Protein AF-A0A818KJE1-F1 (afdb_monomer)

Secondary structure (DSSP, 8-state):
--------HHHHHHHHS-S----GGG------TT-----SS-THHHHT--TT------SS--S-TTTBSSSEETTEE-TTHHHHHHHHHHHHHTSPPPGGGTT---TT--HHHHHHHHHHTPPPHHHHHHH--SS-HHHHHH-STT-GGG-

Structure (mmCIF, N/CA/C/O backbone):
data_AF-A0A818KJE1-F1
#
_entry.id   AF-A0A818KJE1-F1
#
loop_
_atom_site.group_PDB
_atom_site.id
_atom_site.type_symbol
_atom_site.label_atom_id
_atom_site.label_alt_id
_atom_site.label_comp_id
_atom_site.label_asym_id
_atom_site.label_entity_id
_atom_site.label_seq_id
_atom_site.pdbx_PDB_ins_code
_atom_site.Cartn_x
_atom_site.Cartn_y
_atom_site.Cartn_z
_atom_site.occupancy
_atom_site.B_iso_or_equiv
_atom_site.auth_seq_id
_atom_site.auth_comp_id
_atom_site.auth_asym_id
_atom_site.auth_atom_id
_atom_site.pdbx_PDB_model_num
ATOM 1 N N . MET A 1 1 ? -9.848 23.516 50.831 1.00 43.22 1 MET A N 1
ATOM 2 C CA . MET A 1 1 ? -10.177 22.101 50.563 1.00 43.22 1 MET A CA 1
ATOM 3 C C . MET A 1 1 ? -10.537 21.963 49.094 1.00 43.22 1 MET A C 1
ATOM 5 O O . MET A 1 1 ? -11.673 22.227 48.747 1.00 43.22 1 MET A O 1
ATOM 9 N N . THR A 1 2 ? -9.581 21.594 48.245 1.00 39.62 2 THR A N 1
ATOM 10 C CA . THR A 1 2 ? -9.836 21.089 46.883 1.00 39.62 2 THR A CA 1
ATOM 11 C C . THR A 1 2 ? -8.665 20.182 46.511 1.00 39.62 2 THR A C 1
ATOM 13 O O . THR A 1 2 ? -7.698 20.620 45.893 1.00 39.62 2 THR A O 1
ATOM 16 N N . SER A 1 3 ? -8.699 18.927 46.966 1.00 42.28 3 SER A N 1
ATOM 17 C CA . SER A 1 3 ? -7.823 17.884 46.430 1.00 42.28 3 SER A CA 1
ATOM 18 C C . SER A 1 3 ? -8.421 17.404 45.107 1.00 42.28 3 SER A C 1
ATOM 20 O O . SER A 1 3 ? -9.284 16.527 45.099 1.00 42.28 3 SER A O 1
ATOM 22 N N . SER A 1 4 ? -8.019 18.004 43.988 1.00 48.62 4 SER A N 1
ATOM 23 C CA . SER A 1 4 ? -8.278 17.404 42.680 1.00 48.62 4 SER A CA 1
ATOM 24 C C . SER A 1 4 ? -7.286 16.263 42.476 1.00 48.62 4 SER A C 1
ATOM 26 O O . SER A 1 4 ? -6.072 16.458 42.499 1.00 48.62 4 SER A O 1
ATOM 28 N N . SER A 1 5 ? -7.849 15.074 42.340 1.00 51.28 5 SER A N 1
ATOM 29 C CA . SER A 1 5 ? -7.226 13.789 42.061 1.00 51.28 5 SER A CA 1
ATOM 30 C C . SER A 1 5 ? -6.117 13.861 41.006 1.00 51.28 5 SER A C 1
ATOM 32 O O . SER A 1 5 ? -6.387 14.035 39.819 1.00 51.28 5 SER A O 1
ATOM 34 N N . ASN A 1 6 ? -4.873 13.626 41.435 1.00 48.19 6 ASN A N 1
ATOM 35 C CA . ASN A 1 6 ? -3.820 13.098 40.569 1.00 48.19 6 ASN A CA 1
ATOM 36 C C . ASN A 1 6 ? -4.195 11.654 40.212 1.00 48.19 6 ASN A C 1
ATOM 38 O O . ASN A 1 6 ? -3.676 10.701 40.795 1.00 48.19 6 ASN A O 1
ATOM 42 N N . GLU A 1 7 ? -5.146 11.478 39.296 1.00 55.53 7 GLU A N 1
ATOM 43 C CA . GLU A 1 7 ? -5.294 10.188 38.638 1.00 55.53 7 GLU A CA 1
ATOM 44 C C . GLU A 1 7 ? -3.981 9.895 37.921 1.00 55.53 7 GLU A C 1
ATOM 46 O O . GLU A 1 7 ? -3.528 10.645 37.055 1.00 55.53 7 GLU A O 1
ATOM 51 N N . ASN A 1 8 ? -3.333 8.814 38.350 1.00 75.19 8 ASN A N 1
ATOM 52 C CA . ASN A 1 8 ? -2.110 8.329 37.748 1.00 75.19 8 ASN A CA 1
ATOM 53 C C . ASN A 1 8 ? -2.381 8.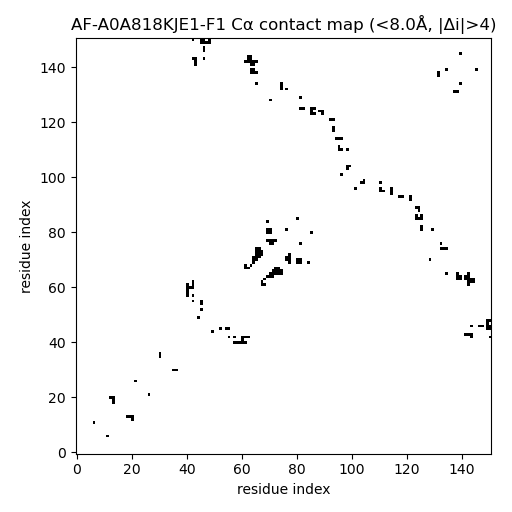112 36.254 1.00 75.19 8 ASN A C 1
ATOM 55 O O . ASN A 1 8 ? -3.209 7.278 35.889 1.00 75.19 8 ASN A O 1
ATOM 59 N N . ILE A 1 9 ? -1.696 8.868 35.397 1.00 67.81 9 ILE A N 1
ATOM 60 C CA . ILE A 1 9 ? -1.878 8.827 33.942 1.00 67.81 9 ILE A CA 1
ATOM 61 C C . ILE A 1 9 ? -1.767 7.402 33.380 1.00 67.81 9 ILE A C 1
ATOM 63 O O . ILE A 1 9 ? -2.457 7.056 32.427 1.00 67.81 9 ILE A O 1
ATOM 67 N N . HIS A 1 10 ? -0.984 6.536 34.031 1.00 56.94 10 HIS A N 1
ATOM 68 C CA . HIS A 1 10 ? -0.885 5.119 33.689 1.00 56.94 10 HIS A CA 1
ATOM 69 C C . HIS A 1 10 ? -2.177 4.341 33.956 1.00 56.94 10 HIS A C 1
ATOM 71 O O . HIS A 1 10 ? -2.530 3.458 33.179 1.00 56.94 10 HIS A O 1
ATOM 77 N N . GLN A 1 11 ? -2.894 4.674 35.029 1.00 66.88 11 GLN A N 1
ATOM 78 C CA . GLN A 1 11 ? -4.191 4.088 35.357 1.00 66.88 11 GLN A CA 1
ATOM 79 C C . GLN A 1 11 ? -5.247 4.517 34.333 1.00 66.88 11 GLN A C 1
ATOM 81 O O . GLN A 1 11 ? -6.014 3.686 33.860 1.00 66.88 11 GLN A O 1
ATOM 86 N N . LYS A 1 12 ? -5.233 5.797 33.937 1.00 71.62 12 LYS A N 1
ATOM 87 C CA . LYS A 1 12 ? -6.132 6.330 32.908 1.00 71.62 12 LYS A CA 1
ATOM 88 C C . LYS A 1 12 ? -5.911 5.643 31.558 1.00 71.62 12 LYS A C 1
ATOM 90 O O . LYS A 1 12 ? -6.864 5.138 30.980 1.00 71.62 12 LYS A O 1
ATOM 95 N N . ILE A 1 13 ? -4.655 5.536 31.118 1.00 59.25 13 ILE A N 1
ATOM 96 C CA . ILE A 1 13 ? -4.291 4.861 29.862 1.00 59.25 13 ILE A CA 1
ATOM 97 C C . ILE A 1 13 ? -4.700 3.382 29.885 1.00 59.25 13 ILE A C 1
ATOM 99 O O . ILE A 1 13 ? -5.241 2.899 28.901 1.00 59.25 13 ILE A O 1
ATOM 103 N N . ARG A 1 14 ? -4.499 2.662 30.999 1.00 57.91 14 ARG A N 1
ATOM 104 C CA . ARG A 1 14 ? -4.929 1.255 31.127 1.00 57.91 14 ARG A CA 1
ATOM 105 C C . ARG A 1 14 ? -6.446 1.074 31.116 1.00 57.91 14 ARG A C 1
ATOM 107 O O . ARG A 1 14 ? -6.930 0.061 30.626 1.00 57.91 14 ARG A O 1
ATOM 114 N N . ASN A 1 15 ? -7.188 2.028 31.671 1.00 70.44 15 ASN A N 1
ATOM 115 C CA . ASN A 1 15 ? -8.649 1.994 31.649 1.00 70.44 15 ASN A CA 1
ATOM 116 C C . ASN A 1 15 ? -9.202 2.316 30.250 1.00 70.44 15 ASN A C 1
ATOM 118 O O . ASN A 1 15 ? -10.238 1.784 29.868 1.00 70.44 15 ASN A O 1
ATOM 122 N N . GLU A 1 16 ? -8.515 3.182 29.501 1.00 68.81 16 GLU A N 1
ATOM 123 C CA . GLU A 1 16 ? -8.889 3.607 28.146 1.00 68.81 16 GLU A CA 1
ATOM 124 C C . GLU A 1 16 ? -8.455 2.593 27.072 1.00 68.81 16 GLU A C 1
ATOM 126 O O . GLU A 1 16 ? -9.159 2.386 26.087 1.00 68.81 16 GLU A O 1
ATOM 131 N N . PHE A 1 17 ? -7.338 1.897 27.301 1.00 55.28 17 PHE A N 1
ATOM 132 C CA . PHE A 1 17 ? -6.787 0.868 26.425 1.00 55.28 17 PHE A CA 1
ATOM 133 C C . PHE A 1 17 ? -6.539 -0.414 27.240 1.00 55.28 17 PHE A C 1
ATOM 135 O O . PHE A 1 17 ? -5.494 -0.533 27.880 1.00 55.28 17 PHE A O 1
ATOM 142 N N . PRO A 1 18 ? -7.460 -1.398 27.215 1.00 51.88 18 PRO A N 1
ATOM 143 C CA . PRO A 1 18 ? -7.420 -2.595 28.071 1.00 51.88 18 PRO A CA 1
ATOM 144 C C . PRO A 1 18 ? -6.305 -3.602 27.720 1.00 51.88 18 PRO A C 1
ATOM 146 O O . PRO A 1 18 ? -6.275 -4.712 28.251 1.00 51.88 18 PRO A O 1
ATOM 149 N N . TYR A 1 19 ? -5.388 -3.230 26.828 1.00 58.66 19 TYR A N 1
ATOM 150 C CA . TYR A 1 19 ? -4.246 -4.032 26.399 1.00 58.66 19 TYR A CA 1
ATOM 151 C C . TYR A 1 19 ? -2.971 -3.596 27.135 1.00 58.66 19 TYR A C 1
ATOM 153 O O . TYR A 1 19 ? -2.902 -2.510 27.709 1.00 58.66 19 TYR A O 1
ATOM 161 N N . ASP A 1 20 ? -1.939 -4.442 27.135 1.00 54.41 20 ASP A N 1
ATOM 162 C CA . ASP A 1 20 ? -0.669 -4.159 27.815 1.00 54.41 20 ASP A CA 1
ATOM 163 C C . ASP A 1 20 ? 0.098 -3.027 27.098 1.00 54.41 20 ASP A C 1
ATOM 165 O O . ASP A 1 20 ? 0.905 -3.258 26.197 1.00 54.41 20 ASP A O 1
ATOM 169 N N . VAL A 1 21 ? -0.195 -1.774 27.462 1.00 49.31 21 VAL A N 1
ATOM 170 C CA . VAL A 1 21 ? 0.470 -0.584 26.915 1.00 49.31 21 VAL A CA 1
ATOM 171 C C . VAL A 1 21 ? 1.889 -0.493 27.480 1.00 49.31 21 VAL A C 1
ATOM 173 O O . VAL A 1 21 ? 2.105 -0.029 28.602 1.00 49.31 21 VAL A O 1
ATOM 176 N N . LYS A 1 22 ? 2.875 -0.918 26.686 1.00 51.34 22 LYS A N 1
ATOM 177 C CA . LYS A 1 22 ? 4.305 -0.729 26.973 1.00 51.34 22 LYS A CA 1
ATOM 178 C C . LYS A 1 22 ? 4.791 0.577 26.358 1.00 51.34 22 LYS A C 1
ATOM 180 O O . LYS A 1 22 ? 4.390 0.928 25.248 1.00 51.34 22 LYS A O 1
ATOM 185 N N . LYS A 1 23 ? 5.673 1.309 27.049 1.00 47.94 23 LYS A N 1
ATOM 186 C CA . LYS A 1 23 ? 6.351 2.448 26.414 1.00 47.94 23 LYS A CA 1
ATOM 187 C C . LYS A 1 23 ? 7.199 1.922 25.263 1.00 47.94 23 LYS A C 1
ATOM 189 O O . LYS A 1 23 ? 7.818 0.871 25.390 1.00 47.94 23 LYS A O 1
ATOM 194 N N . LEU A 1 24 ? 7.285 2.682 24.174 1.00 45.44 24 LEU A N 1
ATOM 195 C CA . LEU A 1 24 ? 8.110 2.313 23.021 1.00 45.44 24 LEU A CA 1
ATOM 196 C C . LEU A 1 24 ? 9.582 2.077 23.408 1.00 45.44 24 LEU A C 1
ATOM 198 O O . LEU A 1 24 ? 10.223 1.192 22.858 1.00 45.44 24 LEU A O 1
ATOM 202 N N . THR A 1 25 ? 10.091 2.813 24.402 1.00 45.78 25 THR A N 1
ATOM 203 C CA . THR A 1 25 ? 11.439 2.626 24.972 1.00 45.78 25 THR A CA 1
ATOM 204 C C . THR A 1 25 ? 11.639 1.276 25.653 1.00 45.78 25 THR A C 1
ATOM 206 O O . THR A 1 25 ? 12.770 0.819 25.774 1.00 45.78 25 THR A O 1
ATOM 209 N N . ASP A 1 26 ? 10.550 0.652 26.095 1.00 39.84 26 ASP A N 1
ATOM 210 C CA . ASP A 1 26 ? 10.545 -0.605 26.842 1.00 39.84 26 ASP A CA 1
ATOM 211 C C . ASP A 1 26 ? 10.243 -1.798 25.912 1.00 39.84 26 ASP A C 1
ATOM 213 O O . ASP A 1 26 ? 10.208 -2.951 26.347 1.00 39.84 26 ASP A O 1
ATOM 217 N N . ILE A 1 27 ? 10.025 -1.530 24.618 1.00 46.25 27 ILE A N 1
ATOM 218 C CA . ILE A 1 27 ? 9.879 -2.538 23.571 1.00 46.25 27 ILE A CA 1
ATOM 219 C C . ILE A 1 27 ? 11.259 -2.771 22.951 1.00 46.25 27 ILE A C 1
ATOM 221 O O . ILE A 1 27 ? 11.662 -2.125 21.986 1.00 46.25 27 ILE A O 1
ATOM 225 N N . SER A 1 28 ? 11.988 -3.740 23.497 1.00 41.00 28 SER A N 1
ATOM 226 C CA . SER A 1 28 ? 13.120 -4.342 22.793 1.00 41.00 28 SER A CA 1
ATOM 227 C C . SER A 1 28 ? 12.564 -5.282 21.731 1.00 41.00 28 SER A C 1
ATOM 229 O O . SER A 1 28 ? 11.998 -6.315 22.076 1.00 41.00 28 SER A O 1
ATOM 231 N N . ILE A 1 29 ? 12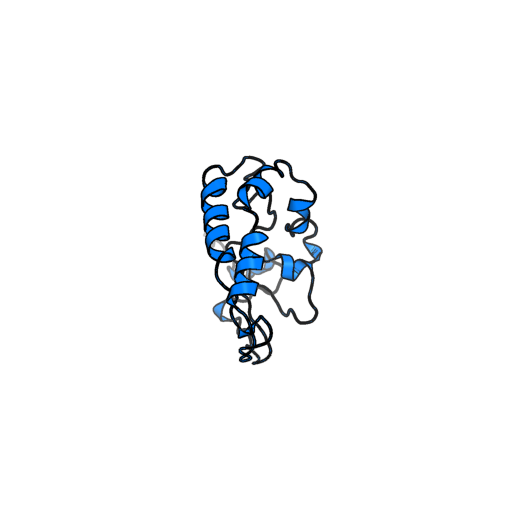.704 -4.939 20.448 1.00 49.56 29 ILE A N 1
ATOM 232 C CA . ILE A 1 29 ? 12.441 -5.881 19.354 1.00 49.56 29 ILE A CA 1
ATOM 233 C C . ILE A 1 29 ? 13.662 -6.808 19.286 1.00 49.56 29 ILE A C 1
ATOM 235 O O . ILE A 1 29 ? 14.734 -6.343 18.889 1.00 49.56 29 ILE A O 1
ATOM 239 N N . PRO A 1 30 ? 13.564 -8.090 19.689 1.00 40.25 30 PRO A N 1
ATOM 240 C CA . PRO A 1 30 ? 14.660 -9.022 19.495 1.00 40.25 30 PRO A CA 1
ATOM 241 C C . PRO A 1 30 ? 14.809 -9.244 17.992 1.00 40.25 30 PRO A C 1
ATOM 243 O O . PRO A 1 30 ? 14.029 -9.958 17.366 1.00 40.25 30 PRO A O 1
ATOM 246 N N . VAL A 1 31 ? 15.800 -8.590 17.395 1.00 42.22 31 VAL A N 1
ATOM 247 C CA . VAL A 1 31 ? 16.177 -8.847 16.008 1.00 42.22 31 VAL A CA 1
ATOM 248 C C . VAL A 1 31 ? 16.995 -10.138 16.019 1.00 42.22 31 VAL A C 1
ATOM 250 O O . VAL A 1 31 ? 18.220 -10.121 16.124 1.00 42.22 31 VAL A O 1
ATOM 253 N N . ASP A 1 32 ? 16.318 -11.288 16.005 1.00 45.53 32 ASP A N 1
ATOM 254 C CA . ASP A 1 32 ? 16.965 -12.533 15.584 1.00 45.53 32 ASP A CA 1
ATOM 255 C C . ASP A 1 32 ? 17.529 -12.294 14.171 1.00 45.53 32 ASP A C 1
ATOM 257 O O . ASP A 1 32 ? 16.901 -11.622 13.352 1.00 45.53 32 ASP A O 1
ATOM 261 N N . LYS A 1 33 ? 18.701 -12.855 13.857 1.00 49.41 33 LYS A N 1
ATOM 262 C CA . LYS A 1 33 ? 19.301 -12.803 12.512 1.00 49.41 33 LYS A CA 1
ATOM 263 C C . LYS A 1 33 ? 18.357 -13.344 11.427 1.00 49.41 33 LYS A C 1
ATOM 265 O O . LYS A 1 33 ? 18.549 -13.042 10.253 1.00 49.41 33 LYS A O 1
ATOM 270 N N . ASN A 1 34 ? 17.344 -14.116 11.821 1.00 44.53 34 ASN A N 1
ATOM 271 C CA . ASN A 1 34 ? 16.310 -14.661 10.944 1.00 44.53 34 ASN A CA 1
ATOM 272 C C . ASN A 1 34 ? 15.021 -13.815 10.874 1.00 44.53 34 ASN A C 1
ATOM 274 O O . ASN A 1 34 ? 14.170 -14.084 10.023 1.00 44.53 34 ASN A O 1
ATOM 278 N N . ILE A 1 35 ? 14.850 -12.803 11.735 1.00 43.84 35 ILE A N 1
ATOM 279 C CA . ILE A 1 35 ? 13.665 -11.934 11.757 1.00 43.84 35 ILE A CA 1
ATOM 280 C C . ILE A 1 35 ? 13.908 -10.723 10.854 1.00 43.84 35 ILE A C 1
ATOM 282 O O . ILE A 1 35 ? 14.753 -9.870 11.114 1.00 43.84 35 ILE A O 1
ATOM 286 N N . LYS A 1 36 ? 13.117 -10.622 9.783 1.00 36.22 36 LYS A N 1
ATOM 287 C CA . LYS A 1 36 ? 13.083 -9.442 8.915 1.00 36.22 36 LYS A CA 1
ATOM 288 C C . LYS A 1 36 ? 12.126 -8.411 9.511 1.00 36.22 36 LYS A C 1
ATOM 290 O O . LYS A 1 36 ? 10.923 -8.482 9.280 1.00 36.22 36 LYS A O 1
ATOM 295 N N . SER A 1 37 ? 12.641 -7.443 10.266 1.00 36.84 37 SER A N 1
ATOM 296 C CA . SER A 1 37 ? 11.857 -6.262 10.642 1.00 36.84 37 SER A CA 1
ATOM 297 C C . SER A 1 37 ? 11.602 -5.411 9.396 1.00 36.84 37 SER A C 1
ATOM 299 O O . SER A 1 37 ? 12.548 -4.922 8.779 1.00 36.84 37 SER A O 1
ATOM 301 N N . THR A 1 38 ? 10.341 -5.233 9.012 1.00 32.03 38 THR A N 1
ATOM 302 C CA . THR A 1 38 ? 9.940 -4.360 7.900 1.00 32.03 38 THR A CA 1
ATOM 303 C C . THR A 1 38 ? 9.084 -3.226 8.451 1.00 32.03 38 THR A C 1
ATOM 305 O O . THR A 1 38 ? 7.968 -3.442 8.907 1.00 32.03 38 THR A O 1
ATOM 308 N N . ALA A 1 39 ? 9.627 -2.008 8.442 1.00 30.44 39 ALA A N 1
ATOM 309 C CA . ALA A 1 39 ? 8.875 -0.787 8.705 1.00 30.44 39 ALA A CA 1
ATOM 310 C C . ALA A 1 39 ? 8.412 -0.235 7.358 1.00 30.44 39 ALA A C 1
ATOM 312 O O . ALA A 1 39 ? 9.150 0.474 6.677 1.00 30.44 39 ALA A O 1
ATOM 313 N N . THR A 1 40 ? 7.229 -0.629 6.904 1.00 41.34 40 THR A N 1
ATOM 314 C CA . THR A 1 40 ? 6.611 -0.029 5.717 1.00 41.34 40 THR A CA 1
ATOM 315 C C . THR A 1 40 ? 5.108 -0.270 5.780 1.00 41.34 40 THR A C 1
ATOM 317 O O . THR A 1 40 ? 4.729 -1.407 6.016 1.00 41.34 40 THR A O 1
ATOM 320 N N . ILE A 1 41 ? 4.311 0.795 5.606 1.00 48.00 41 ILE A N 1
ATOM 321 C CA . ILE A 1 41 ? 2.929 1.004 5.079 1.00 48.00 41 ILE A CA 1
ATOM 322 C C . ILE A 1 41 ? 1.828 -0.083 5.251 1.00 48.00 41 ILE A C 1
ATOM 324 O O . ILE A 1 41 ? 0.658 0.190 5.010 1.00 48.00 41 ILE A O 1
ATOM 328 N N . TRP A 1 42 ? 2.092 -1.295 5.716 1.00 59.78 42 TRP A N 1
ATOM 329 C CA . TRP A 1 42 ? 1.190 -2.419 5.502 1.00 59.78 42 TRP A CA 1
ATOM 330 C C . TRP A 1 42 ? 0.638 -2.950 6.824 1.00 59.78 42 TRP A C 1
ATOM 332 O O . TRP A 1 42 ? 1.020 -4.031 7.266 1.00 59.78 42 TRP A O 1
ATOM 342 N N . MET A 1 43 ? -0.364 -2.260 7.390 1.00 71.56 43 MET A N 1
ATOM 343 C CA . MET A 1 43 ? -1.322 -2.927 8.295 1.00 71.56 43 MET A CA 1
ATOM 344 C C . MET A 1 43 ? -1.955 -4.156 7.617 1.00 71.56 43 MET A C 1
ATOM 346 O O . MET A 1 43 ? -2.404 -5.087 8.269 1.00 71.56 43 MET A O 1
ATOM 350 N N . HIS A 1 44 ? -1.936 -4.234 6.287 1.00 78.31 44 HIS A N 1
ATOM 351 C CA . HIS A 1 44 ? -2.336 -5.444 5.579 1.00 78.31 44 HIS A CA 1
ATOM 352 C C . HIS A 1 44 ? -1.545 -6.698 6.016 1.00 78.31 44 HIS A C 1
ATOM 354 O O . HIS A 1 44 ? -2.082 -7.800 5.979 1.00 78.31 44 HIS A O 1
ATOM 360 N N . GLN A 1 45 ? -0.294 -6.556 6.480 1.00 78.94 45 GLN A N 1
ATOM 361 C CA . GLN A 1 45 ? 0.465 -7.689 7.019 1.00 78.94 45 GLN A CA 1
ATOM 362 C C . GLN A 1 45 ? -0.085 -8.189 8.362 1.00 78.94 45 GLN A C 1
ATOM 364 O O . GLN A 1 45 ? -0.067 -9.398 8.571 1.00 78.94 45 GLN A O 1
ATOM 369 N N . SER A 1 46 ? -0.620 -7.326 9.245 1.00 78.44 46 SER A N 1
ATOM 370 C CA . SER A 1 46 ? -1.379 -7.823 10.410 1.00 78.44 46 SER A CA 1
ATOM 371 C C . SER A 1 46 ? -2.616 -8.560 9.935 1.00 78.44 46 SER A C 1
ATOM 373 O O . SER A 1 46 ? -2.850 -9.683 10.360 1.00 78.44 46 SER A O 1
ATOM 375 N N . TYR A 1 47 ? -3.347 -7.973 8.987 1.00 81.69 47 TYR A N 1
ATOM 376 C CA . TYR A 1 47 ? -4.610 -8.519 8.495 1.00 81.69 47 TYR A CA 1
ATOM 377 C C . TYR A 1 47 ? -4.498 -9.945 7.919 1.00 81.69 47 TYR A C 1
ATOM 379 O O . TYR A 1 47 ? -5.408 -10.753 8.103 1.00 81.69 47 TYR A O 1
ATOM 387 N N . ILE A 1 48 ? -3.394 -10.281 7.234 1.00 83.75 48 ILE A N 1
ATOM 388 C CA . ILE A 1 48 ? -3.165 -11.634 6.684 1.00 83.75 48 ILE A CA 1
ATOM 389 C C . ILE A 1 48 ? -2.528 -12.620 7.682 1.00 83.75 48 ILE A C 1
ATOM 391 O O . ILE A 1 48 ? -2.354 -13.787 7.337 1.00 83.75 48 ILE A O 1
ATOM 395 N N . GLN A 1 49 ? -2.169 -12.167 8.889 1.00 82.12 49 GLN A N 1
ATOM 396 C CA . GLN A 1 49 ? -1.625 -12.965 9.999 1.00 82.12 49 GLN A CA 1
ATOM 397 C C . GLN A 1 49 ? -0.581 -14.029 9.591 1.00 82.12 49 GLN A C 1
ATOM 399 O O . GLN A 1 49 ? -0.779 -15.231 9.810 1.00 82.12 49 GLN A O 1
ATOM 404 N N . PRO A 1 50 ? 0.563 -13.637 8.996 1.00 81.88 50 PRO A N 1
ATOM 405 C CA . PRO A 1 50 ? 1.593 -14.595 8.632 1.00 81.88 50 PRO A CA 1
ATOM 406 C C . PRO A 1 50 ? 2.166 -15.263 9.888 1.00 81.88 50 PRO A C 1
ATOM 408 O O . PRO A 1 50 ? 2.433 -14.607 10.891 1.00 81.88 50 PRO A O 1
ATOM 411 N N . LYS A 1 51 ? 2.428 -16.574 9.809 1.00 82.38 51 LYS A N 1
ATOM 412 C CA . LYS A 1 51 ? 2.811 -17.436 10.949 1.00 82.38 51 LYS A CA 1
ATOM 413 C C . LYS A 1 51 ? 3.970 -16.911 11.817 1.00 82.38 51 LYS A C 1
ATOM 415 O O . LYS A 1 51 ? 4.036 -17.243 12.994 1.00 82.38 51 LYS A O 1
ATOM 420 N N . ASN A 1 52 ? 4.883 -16.128 11.243 1.00 81.44 52 ASN A N 1
ATOM 421 C CA . ASN A 1 52 ? 6.081 -15.620 11.923 1.00 81.44 52 ASN A CA 1
ATOM 422 C C . ASN A 1 52 ? 5.970 -14.137 12.333 1.00 81.44 52 ASN A C 1
ATOM 424 O O . ASN A 1 52 ? 6.984 -13.524 12.665 1.00 81.44 52 ASN A O 1
ATOM 428 N N . LEU A 1 53 ? 4.781 -13.534 12.259 1.00 74.56 53 LEU A N 1
ATOM 429 C CA . LEU A 1 53 ? 4.570 -12.147 12.661 1.00 74.56 53 LEU A CA 1
ATOM 430 C C . LEU A 1 53 ? 4.361 -12.059 14.176 1.00 74.56 53 LEU A C 1
ATOM 432 O O . LEU A 1 53 ? 3.324 -12.462 14.691 1.00 74.56 53 LEU A O 1
ATOM 436 N N . SER A 1 54 ? 5.342 -11.501 14.883 1.00 77.50 54 SER A N 1
ATOM 437 C CA . SER A 1 54 ? 5.286 -11.354 16.346 1.00 77.50 54 SER A CA 1
ATOM 438 C C . SER A 1 54 ? 4.663 -10.036 16.818 1.00 77.50 54 SER A C 1
ATOM 440 O O . SER A 1 54 ? 4.408 -9.876 18.008 1.00 77.50 54 SER A O 1
ATOM 442 N N . GLY A 1 55 ? 4.456 -9.072 15.917 1.00 76.81 55 GLY A N 1
ATOM 443 C CA . GLY A 1 55 ? 3.853 -7.779 16.236 1.00 76.81 55 GLY A CA 1
ATOM 444 C C . GLY A 1 55 ? 4.083 -6.729 15.152 1.00 76.81 55 GLY A C 1
ATOM 445 O O . GLY A 1 55 ? 4.974 -6.873 14.312 1.00 76.81 55 GLY A O 1
ATOM 446 N N . ILE A 1 56 ? 3.275 -5.668 15.185 1.00 75.25 56 ILE A N 1
ATOM 447 C CA . ILE A 1 56 ? 3.348 -4.522 14.272 1.00 75.25 56 ILE A CA 1
ATOM 448 C C . ILE A 1 56 ? 3.303 -3.226 15.078 1.00 75.25 56 ILE A C 1
ATOM 450 O O . ILE A 1 56 ? 2.580 -3.113 16.064 1.00 75.25 56 ILE A O 1
ATOM 454 N N . ILE A 1 57 ? 4.070 -2.235 14.627 1.00 79.81 57 ILE A N 1
ATOM 455 C CA . ILE A 1 57 ? 3.968 -0.847 15.075 1.00 79.81 57 ILE A CA 1
ATOM 456 C C . ILE A 1 57 ? 3.576 -0.029 13.853 1.00 79.81 57 ILE A C 1
ATOM 458 O O . ILE A 1 57 ? 4.315 0.002 12.868 1.00 79.81 57 ILE A O 1
ATOM 462 N N . SER A 1 58 ? 2.414 0.618 13.913 1.00 74.00 58 SER A N 1
ATOM 463 C CA . SER A 1 58 ? 1.926 1.437 12.808 1.00 74.00 58 SER A CA 1
ATOM 464 C C . SER A 1 58 ? 2.337 2.896 12.977 1.00 74.00 58 SER A C 1
ATOM 466 O O . SER A 1 58 ? 2.169 3.472 14.051 1.00 74.00 58 SER A O 1
ATOM 468 N N . ALA A 1 59 ? 2.860 3.506 11.914 1.00 79.44 59 ALA A N 1
ATOM 469 C CA . ALA A 1 59 ? 3.206 4.924 11.868 1.00 79.44 59 ALA A CA 1
ATOM 470 C C . ALA A 1 59 ? 2.890 5.480 10.475 1.00 79.44 59 ALA A C 1
ATOM 472 O O . ALA A 1 59 ? 3.264 4.864 9.478 1.00 79.44 59 ALA A O 1
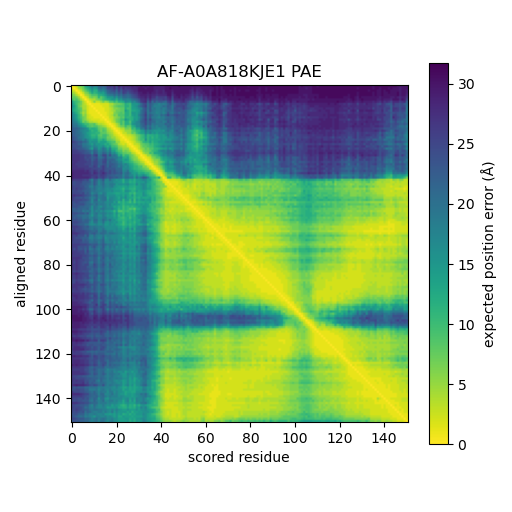ATOM 473 N N . TYR A 1 60 ? 2.204 6.628 10.415 1.00 80.38 60 TYR A N 1
ATOM 474 C CA . TYR A 1 60 ? 1.763 7.270 9.163 1.00 80.38 60 TYR A CA 1
ATOM 475 C C . TYR A 1 60 ? 1.042 6.311 8.194 1.00 80.38 60 TYR A C 1
ATOM 477 O O . TYR A 1 60 ? 1.224 6.367 6.982 1.00 80.38 60 TYR A O 1
ATOM 485 N N . SER A 1 61 ? 0.249 5.392 8.744 1.00 78.75 61 SER A N 1
ATOM 486 C CA . SER A 1 61 ? -0.509 4.390 7.995 1.00 78.75 61 SER A CA 1
ATOM 487 C C . SER A 1 61 ? -1.964 4.803 7.804 1.00 78.75 61 SER A C 1
ATOM 489 O O . SER A 1 61 ? -2.529 5.470 8.669 1.00 78.75 61 SER A O 1
ATOM 491 N N . THR A 1 62 ? -2.597 4.274 6.763 1.00 86.00 62 THR A N 1
ATOM 492 C CA . THR A 1 62 ? -4.053 4.284 6.572 1.00 86.00 62 THR A CA 1
ATOM 493 C C . THR A 1 62 ? -4.640 2.902 6.880 1.00 86.00 62 THR A C 1
ATOM 495 O O . THR A 1 62 ? -4.026 1.881 6.556 1.00 86.00 62 THR A O 1
ATOM 498 N N . ASP A 1 63 ? -5.812 2.855 7.515 1.00 89.31 63 ASP A N 1
ATOM 499 C CA . ASP A 1 63 ? -6.643 1.650 7.622 1.00 89.31 63 ASP A CA 1
ATOM 500 C C . ASP A 1 63 ? -7.688 1.525 6.507 1.00 89.31 63 ASP A C 1
ATOM 502 O O . ASP A 1 63 ? -8.110 0.405 6.204 1.00 89.31 63 ASP A O 1
ATOM 506 N N . ASP A 1 64 ? -8.061 2.642 5.873 1.00 91.62 64 ASP A N 1
ATOM 507 C CA . ASP A 1 64 ? -8.967 2.707 4.730 1.00 91.62 64 ASP A CA 1
ATOM 508 C C . ASP A 1 64 ? -8.350 3.450 3.534 1.00 91.62 64 ASP A C 1
ATOM 510 O O . ASP A 1 64 ? -8.471 4.669 3.383 1.00 91.62 64 ASP A O 1
ATOM 514 N N . ARG A 1 65 ? -7.785 2.674 2.604 1.00 90.56 65 ARG A N 1
ATOM 515 C CA . ARG A 1 65 ? -7.090 3.136 1.391 1.00 90.56 65 ARG A CA 1
ATOM 516 C C . ARG A 1 65 ? -7.904 4.079 0.496 1.00 90.56 65 ARG A C 1
ATOM 518 O O . ARG A 1 65 ? -7.318 4.732 -0.364 1.00 90.56 65 ARG A O 1
ATOM 525 N N . TYR A 1 66 ? -9.230 4.120 0.650 1.00 93.25 66 TYR A N 1
ATOM 526 C CA . TYR A 1 66 ? -10.105 5.030 -0.092 1.00 93.25 66 TYR A CA 1
ATOM 527 C C . TYR A 1 66 ? -10.544 6.267 0.694 1.00 93.25 66 TYR A C 1
ATOM 529 O O . TYR A 1 66 ? -10.772 7.306 0.097 1.00 93.25 66 TYR A O 1
ATOM 537 N N . ASN A 1 67 ? -10.753 6.187 2.006 1.00 92.38 67 ASN A N 1
ATOM 538 C CA . ASN A 1 67 ? -11.372 7.307 2.727 1.00 92.38 67 ASN A CA 1
ATOM 539 C C . ASN A 1 67 ? -10.371 8.239 3.401 1.00 92.38 67 ASN A C 1
ATOM 541 O O . ASN A 1 67 ? -10.723 9.389 3.667 1.00 92.38 67 ASN A O 1
ATOM 545 N N . ASN A 1 68 ? -9.177 7.757 3.736 1.00 87.19 68 ASN A N 1
ATOM 546 C CA . ASN A 1 68 ? -8.229 8.510 4.553 1.00 87.19 68 ASN A CA 1
ATOM 547 C C . ASN A 1 68 ? -6.773 8.282 4.127 1.00 87.19 68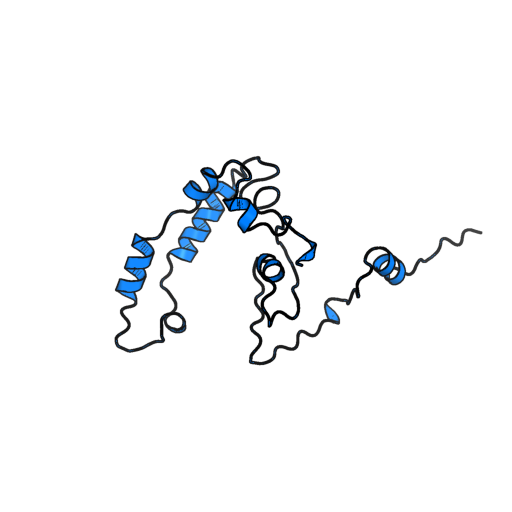 ASN A C 1
ATOM 549 O O . ASN A 1 68 ? -5.861 8.324 4.951 1.00 87.19 68 ASN A O 1
ATOM 553 N N . ASP A 1 69 ? -6.565 8.068 2.832 1.00 88.56 69 ASP A N 1
ATOM 554 C CA . ASP A 1 69 ? -5.250 7.874 2.238 1.00 88.56 69 ASP A CA 1
ATOM 555 C C . ASP A 1 69 ? -5.006 8.897 1.124 1.00 88.56 69 ASP A C 1
ATOM 557 O O . ASP A 1 69 ? -5.884 9.667 0.747 1.00 88.56 69 ASP A O 1
ATOM 561 N N . ILE A 1 70 ? -3.809 8.886 0.559 1.00 88.94 70 ILE A N 1
ATOM 562 C CA . ILE A 1 70 ? -3.332 9.806 -0.476 1.00 88.94 70 ILE A CA 1
ATOM 563 C C . ILE A 1 70 ? -4.182 9.861 -1.761 1.00 88.94 70 ILE A C 1
ATOM 565 O O . ILE A 1 70 ? -3.974 10.747 -2.577 1.00 88.94 70 ILE A O 1
ATOM 569 N N . HIS A 1 71 ? -5.101 8.917 -1.993 1.00 91.75 71 HIS A N 1
ATOM 570 C CA . HIS A 1 71 ? -5.891 8.854 -3.234 1.00 91.75 71 HIS A CA 1
ATOM 571 C C . HIS A 1 71 ? -7.174 9.670 -3.121 1.00 91.75 71 HIS A C 1
ATOM 573 O O . HIS A 1 71 ? -7.501 10.483 -3.988 1.00 91.75 71 HIS A O 1
ATOM 579 N N . TYR A 1 72 ? -7.907 9.437 -2.038 1.00 93.38 72 TYR A N 1
ATOM 580 C CA . TYR A 1 72 ? -9.236 9.969 -1.808 1.00 93.38 72 TYR A CA 1
ATOM 581 C C . TYR A 1 72 ? -9.408 10.284 -0.316 1.00 93.38 72 TYR A C 1
ATOM 583 O O . TYR A 1 72 ? -8.968 9.535 0.558 1.00 93.38 72 TYR A O 1
ATOM 591 N N . TYR A 1 73 ? -10.087 11.394 -0.035 1.00 91.94 73 TYR A N 1
ATOM 592 C CA . TYR A 1 73 ? -10.448 11.835 1.310 1.00 91.94 73 TYR A CA 1
ATOM 593 C C . TYR A 1 73 ? -11.968 11.922 1.412 1.00 91.94 73 TYR A C 1
ATOM 595 O O . TYR A 1 73 ? -12.586 12.800 0.810 1.00 91.94 73 TYR A O 1
ATOM 603 N N . GLY A 1 74 ? -12.586 10.977 2.125 1.00 90.00 74 GLY A N 1
ATOM 604 C CA . GLY A 1 74 ? -14.048 10.873 2.225 1.00 90.00 74 GLY A CA 1
ATOM 605 C C . GLY A 1 74 ? -14.753 10.763 0.865 1.00 90.00 74 GLY A C 1
ATOM 606 O O . GLY A 1 74 ? -15.855 11.279 0.702 1.00 90.00 74 GLY A O 1
ATOM 607 N N . GLY A 1 75 ? -14.093 10.154 -0.127 1.00 90.88 75 GLY A N 1
ATOM 608 C CA . GLY A 1 75 ? -14.579 10.036 -1.506 1.00 90.88 75 GLY A CA 1
ATOM 609 C C . GLY A 1 75 ? -14.247 11.210 -2.435 1.00 90.88 75 GLY A C 1
ATOM 610 O O . GLY A 1 75 ? -14.477 11.117 -3.639 1.00 90.88 75 GLY A O 1
ATOM 611 N N . CYS A 1 76 ? -13.646 12.288 -1.929 1.00 94.44 76 CYS A N 1
ATOM 612 C CA . CYS A 1 76 ? -13.121 13.368 -2.763 1.00 94.44 76 CYS A CA 1
ATOM 613 C C . CYS A 1 76 ? -11.711 13.032 -3.251 1.00 94.44 76 CYS A C 1
ATOM 615 O O . CYS A 1 76 ? -10.855 12.676 -2.446 1.00 94.44 76 CYS A O 1
ATOM 617 N N . LEU A 1 77 ? -11.448 13.185 -4.551 1.00 94.19 77 LEU A N 1
ATOM 618 C CA . LEU A 1 77 ? -10.113 12.980 -5.116 1.00 94.19 77 LEU A CA 1
ATOM 619 C C . LEU A 1 77 ? -9.111 13.965 -4.497 1.00 94.19 77 LEU A C 1
ATOM 621 O O . LEU A 1 77 ? -9.318 15.181 -4.531 1.00 94.19 77 LEU A O 1
ATOM 625 N N . ALA A 1 78 ? -7.990 13.447 -4.004 1.00 92.69 78 ALA A N 1
ATOM 626 C CA . ALA A 1 78 ? -6.865 14.251 -3.550 1.00 92.69 78 ALA A CA 1
ATOM 627 C C . ALA A 1 78 ? -6.094 14.810 -4.759 1.00 92.69 78 ALA A C 1
ATOM 629 O O . ALA A 1 78 ? -5.073 14.266 -5.165 1.00 92.69 78 ALA A O 1
ATOM 630 N N . ALA A 1 79 ? -6.591 15.886 -5.375 1.00 89.81 79 ALA A N 1
ATOM 631 C CA . ALA A 1 79 ? -6.095 16.363 -6.674 1.00 89.81 79 ALA A CA 1
ATOM 632 C C . ALA A 1 79 ? -4.578 16.642 -6.721 1.00 89.81 79 ALA A C 1
ATOM 634 O O . ALA A 1 79 ? -3.946 16.390 -7.744 1.00 89.81 79 ALA A O 1
ATOM 635 N N . GLN A 1 80 ? -3.990 17.131 -5.624 1.00 89.19 80 GLN A N 1
ATOM 636 C CA . GLN A 1 80 ? -2.540 17.327 -5.519 1.00 89.19 80 GLN A CA 1
ATOM 637 C C . GLN A 1 80 ? -1.786 15.989 -5.594 1.00 89.19 80 GLN A C 1
ATOM 639 O O . GLN A 1 80 ? -0.837 15.857 -6.367 1.00 89.19 80 GLN A O 1
ATOM 644 N N . GLU A 1 81 ? -2.242 14.997 -4.828 1.00 91.38 81 GLU A N 1
ATOM 645 C CA . GLU A 1 81 ? -1.607 13.680 -4.719 1.00 91.38 81 GLU A CA 1
ATOM 646 C C . GLU A 1 81 ? -1.855 12.782 -5.933 1.00 91.38 81 GLU A C 1
ATOM 648 O O . GLU A 1 81 ? -1.019 11.945 -6.273 1.00 91.38 81 GLU A O 1
ATOM 653 N N . ALA A 1 82 ? -2.959 13.016 -6.647 1.00 90.31 82 ALA A N 1
ATOM 654 C CA . ALA A 1 82 ? -3.343 12.284 -7.849 1.00 90.31 82 ALA A CA 1
ATOM 655 C C . ALA A 1 82 ? -2.290 12.346 -8.969 1.00 90.31 82 ALA A C 1
ATOM 657 O O . ALA A 1 82 ? -2.283 11.472 -9.832 1.00 90.31 82 ALA A O 1
ATOM 658 N N . LEU A 1 83 ? -1.398 13.345 -8.954 1.00 89.69 83 LEU A N 1
ATOM 659 C CA . LEU A 1 83 ? -0.267 13.445 -9.878 1.00 89.69 83 LEU A CA 1
ATOM 660 C C . LEU A 1 83 ? 1.083 13.195 -9.192 1.00 89.69 83 LEU A C 1
ATOM 662 O O . LEU A 1 83 ? 1.915 12.462 -9.737 1.00 89.69 83 LEU A O 1
ATOM 666 N N . SER A 1 84 ? 1.330 13.792 -8.018 1.00 92.38 84 SER A N 1
ATOM 667 C CA . SER A 1 84 ? 2.641 13.716 -7.352 1.00 92.38 84 SER A CA 1
ATOM 668 C C . SER A 1 84 ? 3.007 12.286 -6.972 1.00 92.38 84 SER A C 1
ATOM 670 O O . SER A 1 84 ? 4.108 11.829 -7.289 1.00 92.38 84 SER A O 1
ATOM 672 N N . TRP A 1 85 ? 2.090 11.560 -6.334 1.00 91.69 85 TRP A N 1
ATOM 673 C CA . TRP A 1 85 ? 2.368 10.220 -5.842 1.00 91.69 85 TRP A CA 1
ATOM 674 C C . TRP A 1 85 ? 2.570 9.176 -6.949 1.00 91.69 85 TRP A C 1
ATOM 676 O O . TRP A 1 85 ? 3.598 8.492 -6.930 1.00 91.69 85 TRP A O 1
ATOM 686 N N . PRO A 1 86 ? 1.681 9.044 -7.955 1.00 91.75 86 PRO A N 1
ATOM 687 C CA . PRO A 1 86 ? 1.913 8.088 -9.038 1.00 91.75 86 PRO A CA 1
ATOM 688 C C . PRO A 1 86 ? 3.181 8.400 -9.840 1.00 91.75 86 PRO A C 1
ATOM 690 O O . PRO A 1 86 ? 3.852 7.469 -10.282 1.00 91.75 86 PRO A O 1
ATOM 693 N N . THR A 1 87 ? 3.579 9.672 -9.955 1.00 91.56 87 THR A N 1
ATOM 694 C CA . THR A 1 87 ? 4.863 10.050 -10.571 1.00 91.56 87 THR A CA 1
ATOM 695 C C . THR A 1 87 ? 6.053 9.538 -9.757 1.00 91.56 87 THR A C 1
ATOM 697 O O . THR A 1 87 ? 6.986 8.963 -10.317 1.00 91.56 87 THR A O 1
ATOM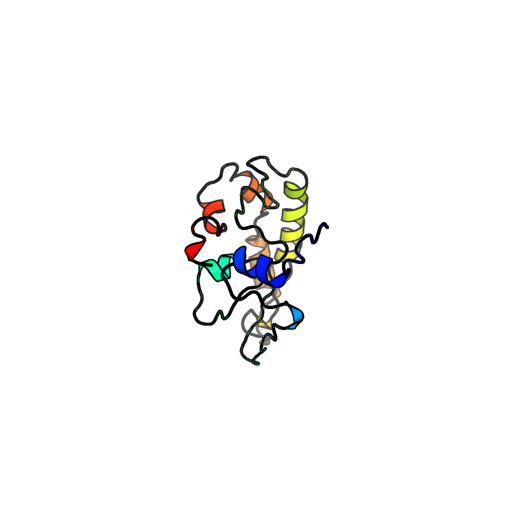 700 N N . GLN A 1 88 ? 6.026 9.691 -8.429 1.00 92.44 88 GLN A N 1
ATOM 701 C CA . GLN A 1 88 ? 7.065 9.134 -7.556 1.00 92.44 88 GLN A CA 1
ATOM 702 C C . GLN A 1 88 ? 7.123 7.608 -7.662 1.00 92.44 88 GLN A C 1
ATOM 704 O O . GLN A 1 88 ? 8.207 7.038 -7.790 1.00 92.44 88 GLN A O 1
ATOM 709 N N . MET A 1 89 ? 5.965 6.942 -7.672 1.00 91.50 89 MET A N 1
ATOM 710 C CA . MET A 1 89 ? 5.904 5.492 -7.855 1.00 91.50 89 MET A CA 1
ATOM 711 C C . MET A 1 89 ? 6.456 5.069 -9.214 1.00 91.50 89 MET A C 1
ATOM 713 O O . MET A 1 89 ? 7.206 4.102 -9.274 1.00 91.50 89 MET A O 1
ATOM 717 N N . LEU A 1 90 ? 6.161 5.800 -10.291 1.00 91.50 90 LEU A N 1
ATOM 718 C CA . LEU A 1 90 ? 6.709 5.518 -11.617 1.00 91.50 90 LEU A CA 1
ATOM 719 C C . LEU A 1 90 ? 8.242 5.551 -11.604 1.00 91.50 90 LEU A C 1
ATOM 721 O O . LEU A 1 90 ? 8.874 4.626 -12.111 1.00 91.50 90 LEU A O 1
ATOM 725 N N . ILE A 1 91 ? 8.842 6.560 -10.963 1.00 90.88 91 ILE A N 1
ATOM 726 C CA . ILE A 1 91 ? 10.299 6.648 -10.798 1.00 90.88 91 ILE A CA 1
ATOM 727 C C . ILE A 1 91 ? 10.818 5.413 -10.055 1.00 90.88 91 ILE A C 1
ATOM 729 O O . ILE A 1 91 ? 11.710 4.733 -10.561 1.00 90.88 91 ILE A O 1
ATOM 733 N N . LEU A 1 92 ? 10.231 5.074 -8.903 1.00 89.50 92 LEU A N 1
ATOM 734 C CA . LEU A 1 92 ? 10.664 3.929 -8.094 1.00 89.50 92 LEU A CA 1
ATOM 735 C C . LEU A 1 92 ? 10.486 2.584 -8.809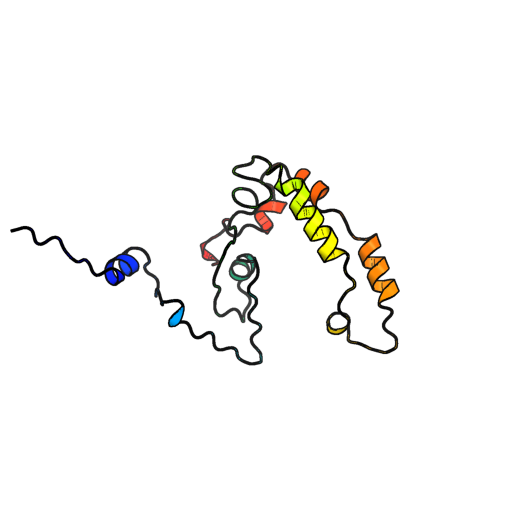 1.00 89.50 92 LEU A C 1
ATOM 737 O O . LEU A 1 92 ? 11.315 1.695 -8.650 1.00 89.50 92 LEU A O 1
ATOM 741 N N . LEU A 1 93 ? 9.426 2.418 -9.597 1.00 89.38 93 LEU A N 1
ATOM 742 C CA . LEU A 1 93 ? 9.139 1.181 -10.325 1.00 89.38 93 LEU A CA 1
ATOM 743 C C . LEU A 1 93 ? 9.974 1.041 -11.603 1.00 89.38 93 LEU A C 1
ATOM 745 O O . LEU A 1 93 ? 10.195 -0.079 -12.069 1.00 89.38 93 LEU A O 1
ATOM 749 N N . SER A 1 94 ? 10.457 2.160 -12.146 1.00 91.75 94 SER A N 1
ATOM 750 C CA . SER A 1 94 ? 11.289 2.204 -13.349 1.00 91.75 94 SER A CA 1
ATOM 751 C C . SER A 1 94 ? 12.757 1.855 -13.108 1.00 91.75 94 SER A C 1
ATOM 753 O O . SER A 1 94 ? 13.494 1.684 -14.076 1.00 91.75 94 SER A O 1
ATOM 755 N N . VAL A 1 95 ? 13.212 1.730 -11.857 1.00 89.94 95 VAL A N 1
ATOM 756 C CA . VAL A 1 95 ? 14.612 1.383 -11.571 1.00 89.94 95 VAL A CA 1
ATOM 757 C C . VAL A 1 95 ? 14.907 -0.085 -11.925 1.00 89.94 95 VAL A C 1
ATOM 759 O O . VAL A 1 95 ? 14.026 -0.945 -11.790 1.00 89.94 95 VAL A O 1
ATOM 762 N N . 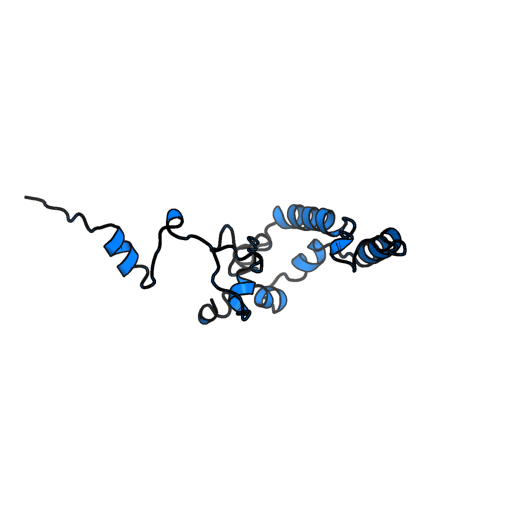PRO A 1 96 ? 16.134 -0.412 -12.373 1.00 87.12 96 PRO A N 1
ATOM 763 C CA . PRO A 1 96 ? 16.517 -1.796 -12.624 1.00 87.12 96 PRO A CA 1
ATOM 764 C C . PRO A 1 96 ? 16.426 -2.633 -11.338 1.00 87.12 96 PRO A C 1
ATOM 766 O O . PRO A 1 96 ? 16.741 -2.135 -10.253 1.00 87.12 96 PRO A O 1
ATOM 769 N N . PRO A 1 97 ? 16.001 -3.907 -11.427 1.00 82.94 97 PRO A N 1
ATOM 770 C CA . PRO A 1 97 ? 15.946 -4.772 -10.260 1.00 82.94 97 PRO A CA 1
ATOM 771 C C . PRO A 1 97 ? 17.344 -5.006 -9.691 1.00 82.94 97 PRO A C 1
ATOM 773 O O . PRO A 1 97 ? 18.325 -5.136 -10.423 1.00 82.94 97 PRO A O 1
ATOM 776 N N . HIS A 1 98 ? 17.435 -5.112 -8.368 1.00 81.50 98 HIS A N 1
ATOM 777 C CA . HIS A 1 98 ? 18.699 -5.447 -7.730 1.00 81.50 98 HIS A CA 1
ATOM 778 C C . HIS A 1 98 ? 19.024 -6.940 -7.964 1.00 81.50 98 HIS A C 1
ATOM 780 O O . HIS A 1 98 ? 18.197 -7.790 -7.616 1.00 81.50 98 HIS A O 1
ATOM 786 N N . PRO A 1 99 ? 20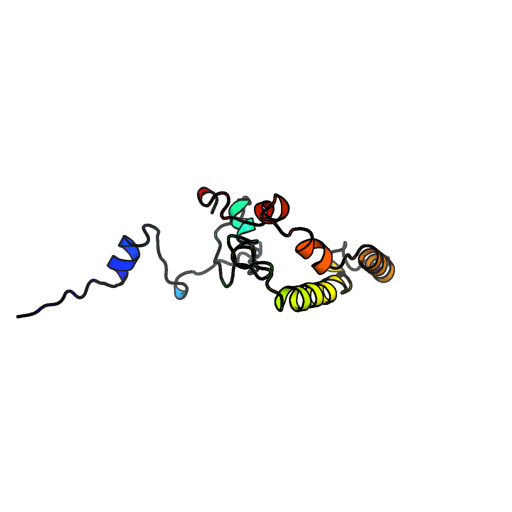.224 -7.293 -8.468 1.00 71.69 99 PRO A N 1
ATOM 787 C CA . PRO A 1 99 ? 20.557 -8.664 -8.882 1.00 71.69 99 PRO A CA 1
ATOM 788 C C . PRO A 1 99 ? 20.325 -9.751 -7.817 1.00 71.69 99 PRO A C 1
ATOM 790 O O . PRO A 1 99 ? 19.877 -10.852 -8.127 1.00 71.69 99 PRO A O 1
ATOM 793 N N . LEU A 1 100 ? 20.560 -9.435 -6.536 1.00 68.06 100 LEU A N 1
ATOM 794 C CA . LEU A 1 100 ? 20.329 -10.371 -5.420 1.00 68.06 100 LEU A CA 1
ATOM 795 C C . LEU A 1 100 ? 18.882 -10.881 -5.300 1.00 68.06 100 LEU A C 1
ATOM 797 O O . LEU A 1 100 ? 18.683 -11.968 -4.769 1.00 68.06 100 LEU A O 1
ATOM 801 N N . TYR A 1 101 ? 17.881 -10.132 -5.773 1.00 66.38 101 TYR A N 1
ATOM 802 C CA . TYR A 1 101 ? 16.473 -10.548 -5.692 1.00 66.38 101 TYR A CA 1
ATOM 803 C C . TYR A 1 101 ? 15.979 -11.274 -6.948 1.00 66.38 101 TYR A C 1
ATOM 805 O O . TYR A 1 101 ? 14.862 -11.783 -6.945 1.00 66.38 101 TYR A O 1
ATOM 813 N N . GLN A 1 102 ? 16.798 -11.349 -8.002 1.00 65.00 102 GLN A N 1
ATOM 814 C CA . GLN A 1 102 ? 16.419 -11.919 -9.297 1.00 65.00 102 GLN A CA 1
ATOM 815 C C . GLN A 1 102 ? 17.126 -13.254 -9.608 1.00 65.00 102 GLN A C 1
ATOM 817 O O . GLN A 1 102 ? 17.141 -13.680 -10.757 1.00 65.00 102 GLN A O 1
ATOM 822 N N . GLY A 1 103 ? 17.698 -13.915 -8.592 1.00 61.47 103 GLY A N 1
ATOM 823 C CA . GLY A 1 103 ? 18.407 -15.197 -8.736 1.00 61.47 103 GLY A CA 1
ATOM 824 C C . GLY A 1 103 ? 19.912 -15.142 -8.454 1.00 61.47 103 GLY A C 1
ATOM 825 O O . GLY A 1 103 ? 20.564 -16.179 -8.493 1.00 61.47 103 GLY A O 1
ATOM 826 N N . GLY A 1 104 ? 20.452 -13.967 -8.106 1.00 61.97 104 GLY A N 1
ATOM 827 C CA . GLY A 1 104 ? 21.877 -13.756 -7.833 1.00 61.97 104 GLY A CA 1
ATOM 828 C C . GLY A 1 104 ? 22.598 -13.037 -8.977 1.00 61.97 104 GLY A C 1
ATOM 829 O O . GLY A 1 104 ? 22.047 -12.836 -10.054 1.00 61.97 104 GLY A O 1
ATOM 830 N N . ILE A 1 105 ? 23.843 -12.616 -8.731 1.00 57.00 105 ILE A N 1
ATOM 831 C CA . ILE A 1 105 ? 24.740 -12.108 -9.782 1.00 57.00 105 ILE A CA 1
ATOM 832 C C . ILE A 1 105 ? 25.408 -13.332 -10.413 1.00 57.00 105 ILE A C 1
ATOM 834 O O . ILE A 1 105 ? 26.570 -13.618 -10.128 1.00 57.00 105 ILE A O 1
ATOM 838 N N . ASP A 1 106 ? 24.661 -14.115 -11.187 1.00 64.31 106 ASP A N 1
ATOM 839 C CA . ASP A 1 106 ? 25.312 -15.059 -12.092 1.00 64.31 106 ASP A CA 1
ATOM 840 C C . ASP A 1 106 ? 25.819 -14.293 -13.321 1.00 64.31 106 ASP A C 1
ATOM 842 O O . ASP A 1 106 ? 25.243 -13.274 -13.711 1.00 64.31 106 ASP A O 1
ATOM 846 N N . LYS A 1 107 ? 26.915 -14.752 -13.924 1.00 60.62 107 LYS A N 1
ATOM 847 C CA . LYS A 1 107 ? 27.550 -14.074 -15.069 1.00 60.62 107 LYS A CA 1
ATOM 848 C C . LYS A 1 107 ? 26.643 -14.019 -16.302 1.00 60.62 107 LYS A C 1
ATOM 850 O O . LYS A 1 107 ? 26.845 -13.153 -17.149 1.00 60.62 107 LYS A O 1
ATOM 855 N N . ASP A 1 108 ? 25.639 -14.891 -16.350 1.00 66.44 108 ASP A N 1
ATOM 856 C CA . ASP A 1 108 ? 24.673 -15.015 -17.441 1.00 66.44 108 ASP A CA 1
ATOM 857 C C . ASP A 1 108 ? 23.368 -14.229 -17.192 1.00 66.44 108 ASP A C 1
ATOM 859 O O . ASP A 1 108 ? 22.445 -14.280 -18.006 1.00 66.44 108 ASP A O 1
ATOM 863 N N . PHE A 1 109 ? 23.251 -13.494 -16.075 1.00 76.19 109 PHE A N 1
ATOM 864 C CA . PHE A 1 109 ? 22.044 -12.722 -15.775 1.00 76.19 109 PHE A CA 1
ATOM 865 C C . PHE A 1 109 ? 21.954 -11.447 -16.629 1.00 76.19 109 PHE A C 1
ATOM 867 O O . PHE A 1 109 ? 22.636 -10.447 -16.385 1.00 76.19 109 PHE A O 1
ATOM 874 N N . ASP A 1 110 ? 21.052 -11.462 -17.612 1.00 85.38 110 ASP A N 1
ATOM 875 C CA . ASP A 1 110 ? 20.789 -10.329 -18.499 1.00 85.38 110 ASP A CA 1
ATOM 876 C C . ASP A 1 110 ? 19.879 -9.278 -17.841 1.00 85.38 110 ASP A C 1
ATOM 878 O O . ASP A 1 110 ? 18.681 -9.154 -18.121 1.00 85.38 110 ASP A O 1
ATOM 882 N N . LEU A 1 111 ? 20.479 -8.494 -16.940 1.00 84.62 111 LEU A N 1
ATOM 883 C CA . LEU A 1 111 ? 19.809 -7.406 -16.226 1.00 84.62 111 LEU A CA 1
ATOM 884 C C . LEU A 1 111 ? 19.115 -6.419 -17.176 1.00 84.62 111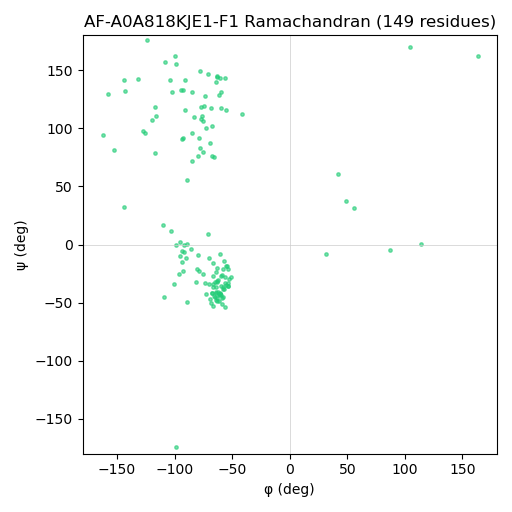 LEU A C 1
ATOM 886 O O . LEU A 1 111 ? 18.054 -5.894 -16.839 1.00 84.62 111 LEU A O 1
ATOM 890 N N . ILE A 1 112 ? 19.700 -6.151 -18.346 1.00 87.69 112 ILE A N 1
ATOM 891 C CA . ILE A 1 112 ? 19.179 -5.155 -19.287 1.00 87.69 112 ILE A CA 1
ATOM 892 C C . ILE A 1 112 ? 17.870 -5.644 -19.898 1.00 87.69 112 ILE A C 1
ATOM 894 O O . ILE A 1 112 ? 16.907 -4.877 -19.940 1.00 87.69 112 ILE A O 1
ATOM 898 N N . ASN A 1 113 ? 17.811 -6.894 -20.358 1.00 89.75 113 ASN A N 1
ATOM 899 C CA . ASN A 1 113 ? 16.585 -7.431 -20.940 1.00 89.75 113 ASN A CA 1
ATOM 900 C C . ASN A 1 113 ? 15.478 -7.592 -19.894 1.00 89.75 113 ASN A C 1
ATOM 902 O O . ASN A 1 113 ? 14.354 -7.163 -20.152 1.00 89.75 113 ASN A O 1
ATOM 906 N N . VAL A 1 114 ? 15.800 -8.070 -18.687 1.00 87.94 114 VAL A N 1
ATOM 907 C CA . VAL A 1 114 ? 14.830 -8.141 -17.576 1.00 87.94 114 VAL A CA 1
ATOM 908 C C . VAL A 1 114 ? 14.301 -6.752 -17.212 1.00 87.94 114 VAL A C 1
ATOM 910 O O . VAL A 1 114 ? 13.105 -6.562 -16.987 1.00 87.94 114 VAL A O 1
ATOM 913 N N . TRP A 1 115 ? 15.176 -5.747 -17.158 1.00 90.00 115 TRP A N 1
ATOM 914 C CA . TRP A 1 115 ? 14.762 -4.379 -16.873 1.00 90.00 115 TRP A CA 1
ATOM 915 C C . TRP A 1 115 ? 13.875 -3.802 -17.983 1.00 90.00 115 TRP A C 1
ATOM 917 O O . TRP A 1 115 ? 12.825 -3.237 -17.684 1.00 90.00 115 TRP A O 1
ATOM 927 N N . LYS A 1 116 ? 14.238 -3.996 -19.256 1.00 92.69 116 LYS A N 1
ATOM 928 C CA . LYS A 1 116 ? 13.419 -3.567 -20.401 1.00 92.69 116 LYS A CA 1
ATOM 929 C C . LYS A 1 116 ? 12.046 -4.227 -20.410 1.00 92.69 116 LYS A C 1
ATOM 931 O O . LYS A 1 116 ? 11.058 -3.543 -20.650 1.00 92.69 116 LYS A O 1
ATOM 936 N N . GLU A 1 117 ? 11.966 -5.521 -20.115 1.00 92.12 117 GLU A N 1
ATOM 937 C CA . GLU A 1 117 ? 10.690 -6.228 -19.997 1.00 92.12 117 GLU A CA 1
ATOM 938 C C . GLU A 1 117 ? 9.812 -5.615 -18.897 1.00 92.12 117 GLU A C 1
ATOM 940 O O . GLU A 1 117 ? 8.625 -5.366 -19.114 1.00 92.12 117 GLU A O 1
ATOM 945 N N . ARG A 1 118 ? 10.394 -5.292 -17.736 1.00 91.19 118 ARG A N 1
ATOM 946 C CA . ARG A 1 118 ? 9.677 -4.596 -16.657 1.00 91.19 118 ARG A CA 1
ATOM 947 C C . ARG A 1 118 ? 9.189 -3.219 -17.090 1.00 91.19 118 ARG A C 1
ATOM 949 O O . ARG A 1 118 ? 8.053 -2.880 -16.787 1.00 91.19 118 ARG A O 1
ATOM 956 N N . LEU A 1 119 ? 10.012 -2.447 -17.804 1.00 93.44 119 LEU A N 1
ATOM 957 C CA . LEU A 1 119 ? 9.624 -1.135 -18.328 1.00 93.44 119 LEU A CA 1
ATOM 958 C C . LEU A 1 119 ? 8.497 -1.234 -19.363 1.00 93.44 119 LEU A C 1
ATOM 960 O O . LEU A 1 119 ? 7.575 -0.429 -19.321 1.00 93.44 119 LEU A O 1
ATOM 964 N N . HIS A 1 120 ? 8.535 -2.224 -20.260 1.00 94.25 120 HIS A N 1
ATOM 965 C CA . HIS A 1 120 ? 7.469 -2.442 -21.244 1.00 94.25 120 HIS A CA 1
ATOM 966 C C . HIS A 1 120 ? 6.132 -2.823 -20.598 1.00 94.25 120 HIS A C 1
ATOM 968 O O . HIS A 1 120 ? 5.082 -2.463 -21.120 1.00 94.25 120 HIS A O 1
ATOM 974 N N . ASN A 1 121 ? 6.170 -3.528 -19.466 1.00 91.31 121 ASN A N 1
ATOM 975 C CA . ASN A 1 121 ? 4.978 -3.909 -18.709 1.00 91.31 121 ASN A CA 1
ATOM 976 C C . ASN A 1 121 ? 4.590 -2.887 -17.624 1.00 91.31 121 ASN A C 1
ATOM 978 O O . ASN A 1 121 ? 3.610 -3.095 -16.906 1.00 91.31 121 ASN A O 1
ATOM 982 N N . LEU A 1 122 ? 5.349 -1.798 -17.469 1.00 90.56 122 LEU A N 1
ATOM 983 C CA . LEU A 1 122 ? 5.098 -0.801 -16.438 1.00 90.56 122 LEU A CA 1
ATOM 984 C C . LEU A 1 122 ? 3.888 0.052 -16.820 1.00 90.56 122 LEU A C 1
ATOM 986 O O . LEU A 1 122 ? 3.896 0.756 -17.827 1.00 90.56 122 LEU A O 1
ATOM 990 N N . MET A 1 123 ? 2.854 0.020 -15.981 1.00 85.75 123 MET A N 1
ATOM 991 C CA . MET A 1 123 ? 1.670 0.857 -16.145 1.00 85.75 123 MET A CA 1
ATOM 992 C C . MET A 1 123 ? 1.708 2.046 -15.177 1.00 85.75 123 MET A C 1
ATOM 994 O O . MET A 1 123 ? 1.914 1.835 -13.978 1.00 85.75 123 MET A O 1
ATOM 998 N N . PRO A 1 124 ? 1.474 3.282 -15.654 1.00 84.69 124 PRO A N 1
ATOM 999 C CA . PRO A 1 124 ? 1.274 4.428 -14.776 1.00 84.69 124 PRO A CA 1
ATOM 1000 C C . PRO A 1 124 ? 0.065 4.209 -13.852 1.00 84.69 124 PRO A C 1
ATOM 1002 O O . PRO A 1 124 ? -1.009 3.781 -14.285 1.00 84.69 124 PRO A O 1
ATOM 1005 N N . LEU A 1 125 ? 0.263 4.449 -12.555 1.00 89.75 125 LEU A N 1
ATOM 1006 C CA . LEU A 1 125 ? -0.721 4.124 -11.516 1.00 89.75 125 LEU A CA 1
ATOM 1007 C C . LEU A 1 125 ? -1.841 5.165 -11.389 1.00 89.75 125 LEU A C 1
ATOM 1009 O O . LEU A 1 125 ? -2.917 4.843 -10.893 1.00 89.75 125 LEU A O 1
ATOM 1013 N N . ASP A 1 126 ? -1.613 6.387 -11.863 1.00 88.56 126 ASP A N 1
ATOM 1014 C CA . ASP A 1 126 ? -2.570 7.496 -11.880 1.00 88.56 126 ASP A CA 1
ATOM 1015 C C . ASP A 1 126 ? -3.865 7.122 -12.605 1.00 88.56 126 ASP A C 1
ATOM 1017 O O . ASP A 1 126 ? -4.947 7.195 -12.020 1.00 88.56 126 ASP A O 1
ATOM 1021 N N . PHE A 1 127 ? -3.766 6.635 -13.847 1.00 87.69 127 PHE A N 1
ATOM 1022 C CA . PHE A 1 127 ? -4.941 6.202 -14.611 1.00 87.69 127 PHE A CA 1
ATOM 1023 C C . PHE A 1 127 ? -5.693 5.077 -13.907 1.00 87.69 127 PHE A C 1
ATOM 1025 O O . PHE A 1 127 ? -6.923 5.014 -13.961 1.00 87.69 127 PHE A O 1
ATOM 1032 N N . TYR A 1 128 ? -4.953 4.188 -13.245 1.00 89.31 128 TYR A N 1
ATOM 1033 C CA . TYR A 1 128 ? -5.534 3.074 -12.522 1.00 89.31 128 TYR A CA 1
ATOM 1034 C C . TYR A 1 128 ? -6.342 3.577 -11.319 1.00 89.31 128 TYR A C 1
ATOM 1036 O O . TYR A 1 128 ? -7.531 3.286 -11.219 1.00 89.31 128 TYR A O 1
ATOM 1044 N N . TRP A 1 129 ? -5.754 4.398 -10.448 1.00 93.06 129 TRP A N 1
ATOM 1045 C CA . TRP A 1 129 ? -6.430 4.919 -9.255 1.00 93.06 129 TRP A CA 1
ATOM 1046 C C . TRP A 1 129 ? -7.616 5.824 -9.581 1.00 93.06 129 TRP A C 1
ATOM 1048 O O . TRP A 1 129 ? -8.680 5.651 -8.989 1.00 93.06 129 TRP A O 1
ATOM 1058 N N . ILE A 1 130 ? -7.484 6.708 -10.576 1.00 92.88 130 ILE A N 1
ATOM 1059 C CA . ILE A 1 130 ? -8.573 7.596 -11.015 1.00 92.88 130 ILE A CA 1
ATOM 1060 C C . ILE A 1 130 ? -9.759 6.792 -11.567 1.00 92.88 130 ILE A C 1
ATOM 1062 O O . ILE A 1 130 ? -10.911 7.189 -11.395 1.00 92.88 130 ILE A O 1
ATOM 1066 N N . LYS A 1 131 ? -9.517 5.637 -12.201 1.00 93.44 131 LYS A N 1
ATOM 1067 C CA . LYS A 1 131 ? -10.594 4.757 -12.680 1.00 93.44 131 LYS A CA 1
ATOM 1068 C C . LYS A 1 131 ? -11.404 4.144 -11.530 1.00 93.44 131 LYS A C 1
ATOM 1070 O O . LYS A 1 131 ? -12.588 3.855 -11.703 1.00 93.44 131 LYS A O 1
ATOM 1075 N N . HIS A 1 132 ? -10.810 3.979 -10.350 1.00 94.25 132 HIS A N 1
ATOM 1076 C CA . HIS A 1 132 ? -11.487 3.483 -9.152 1.00 94.25 132 HIS A CA 1
ATOM 1077 C C . HIS A 1 132 ? -12.108 4.626 -8.329 1.00 94.25 132 HIS A C 1
ATOM 1079 O O . HIS A 1 132 ? -11.879 4.737 -7.131 1.00 94.25 132 HIS A O 1
ATOM 1085 N N . GLN A 1 133 ? -12.959 5.448 -8.950 1.00 94.44 133 GLN A N 1
ATOM 1086 C CA . GLN A 1 133 ? -13.569 6.619 -8.297 1.00 94.44 133 GLN A CA 1
ATOM 1087 C C . GLN A 1 133 ? -14.419 6.320 -7.060 1.00 94.44 133 GLN A C 1
ATOM 1089 O O . GLN A 1 133 ? -14.542 7.185 -6.203 1.00 94.44 133 GLN A O 1
ATOM 1094 N N . ASN A 1 134 ? -15.000 5.125 -6.960 1.00 95.31 134 ASN A N 1
ATOM 1095 C CA . ASN A 1 134 ? -15.837 4.704 -5.836 1.00 95.31 134 ASN A CA 1
ATOM 1096 C C . ASN A 1 134 ? -15.114 3.663 -4.979 1.00 95.31 134 ASN A C 1
ATOM 1098 O O . ASN A 1 134 ? -14.295 2.902 -5.500 1.00 95.31 134 ASN A O 1
ATOM 1102 N N . ARG A 1 135 ? -15.516 3.541 -3.706 1.00 95.25 135 ARG A N 1
ATOM 1103 C CA . ARG A 1 135 ? -15.055 2.499 -2.769 1.00 95.25 135 ARG A CA 1
ATOM 1104 C C . ARG A 1 135 ? -15.490 1.083 -3.190 1.00 95.25 135 ARG A C 1
ATOM 1106 O O . ARG A 1 135 ? -16.418 0.494 -2.629 1.00 95.25 135 ARG A O 1
ATOM 1113 N N . ASN A 1 136 ? -14.828 0.542 -4.206 1.00 95.12 136 ASN A N 1
ATOM 1114 C CA . ASN A 1 136 ? -15.054 -0.786 -4.773 1.00 95.12 136 ASN A CA 1
ATOM 1115 C C . ASN A 1 136 ? -14.050 -1.826 -4.239 1.00 95.12 136 ASN A C 1
ATOM 1117 O O . ASN A 1 136 ? -13.263 -1.544 -3.335 1.00 95.12 136 ASN A O 1
ATOM 1121 N N . GLU A 1 137 ? -14.101 -3.042 -4.786 1.00 95.69 137 GLU A N 1
ATOM 1122 C CA . GLU A 1 137 ? -13.273 -4.185 -4.370 1.00 95.69 137 GLU A CA 1
ATOM 1123 C C . GLU A 1 137 ? -11.771 -3.886 -4.374 1.00 95.69 137 GLU A C 1
ATOM 1125 O O . GLU A 1 137 ? -11.053 -4.365 -3.499 1.00 95.69 137 GLU A O 1
ATOM 1130 N N . TYR A 1 138 ? -11.309 -3.042 -5.302 1.00 93.25 138 TYR A N 1
ATOM 1131 C CA . TYR A 1 138 ? -9.908 -2.637 -5.372 1.00 93.25 138 TYR A CA 1
ATOM 1132 C C . TYR A 1 138 ? -9.441 -1.962 -4.080 1.00 93.25 138 TYR A C 1
ATOM 1134 O O . TYR A 1 138 ? -8.391 -2.309 -3.543 1.00 93.25 138 TYR A O 1
ATOM 1142 N N . TRP A 1 139 ? -10.237 -1.030 -3.552 1.00 93.38 139 TRP A N 1
ATOM 1143 C CA . TRP A 1 139 ? -9.893 -0.333 -2.317 1.00 93.38 139 TRP A CA 1
ATOM 1144 C C . TRP A 1 139 ? -10.035 -1.235 -1.099 1.00 93.38 139 TRP A C 1
ATOM 1146 O O . TRP A 1 139 ? -9.143 -1.256 -0.257 1.00 93.38 139 TRP A O 1
ATOM 1156 N N . ARG A 1 140 ? -11.110 -2.033 -1.044 1.00 92.94 140 ARG A N 1
ATOM 1157 C CA . ARG A 1 140 ? -11.370 -2.958 0.071 1.00 92.94 140 ARG A CA 1
ATOM 1158 C C . ARG A 1 140 ? -10.238 -3.956 0.274 1.00 92.94 140 ARG A C 1
ATOM 1160 O O . ARG A 1 140 ? -9.881 -4.235 1.407 1.00 92.94 140 ARG A O 1
ATOM 1167 N N . HIS A 1 141 ? -9.636 -4.454 -0.808 1.00 88.88 141 HIS A N 1
ATOM 1168 C CA . HIS A 1 141 ? -8.523 -5.402 -0.725 1.00 88.88 141 HIS A CA 1
ATOM 1169 C C . HIS A 1 141 ? -7.328 -4.867 0.087 1.00 88.88 141 HIS A C 1
ATOM 1171 O O . HIS A 1 141 ? -6.693 -5.623 0.820 1.00 88.88 141 HIS A O 1
ATOM 1177 N N . GLY A 1 142 ? -7.023 -3.572 -0.041 1.00 86.38 142 GLY A N 1
ATOM 1178 C CA . GLY A 1 142 ? -5.907 -2.934 0.658 1.00 86.38 142 GLY A CA 1
ATOM 1179 C C . GLY A 1 142 ? -6.272 -2.313 2.008 1.00 86.38 142 GLY A C 1
ATOM 1180 O O . GLY A 1 142 ? -5.373 -1.845 2.705 1.00 86.38 142 GLY A O 1
ATOM 1181 N N . SER A 1 143 ? -7.556 -2.279 2.364 1.00 90.75 143 SER A N 1
ATOM 1182 C CA . SER A 1 143 ? -8.057 -1.673 3.597 1.00 90.75 143 SER A CA 1
ATOM 1183 C C . SER A 1 143 ? -8.194 -2.729 4.690 1.00 90.75 143 SER A C 1
ATOM 1185 O O . SER A 1 143 ? -8.747 -3.803 4.474 1.00 90.75 143 SER A O 1
ATOM 1187 N N . VAL A 1 144 ? -7.705 -2.427 5.889 1.00 89.75 144 VAL A N 1
ATOM 1188 C CA . VAL A 1 144 ? -7.810 -3.339 7.041 1.00 89.75 144 VAL A CA 1
ATOM 1189 C C . VAL A 1 144 ? -9.040 -3.061 7.896 1.00 89.75 144 VAL A C 1
ATOM 1191 O O . VAL A 1 144 ? -9.455 -3.924 8.665 1.00 89.75 144 VAL A O 1
ATOM 1194 N N . CYS A 1 145 ? -9.671 -1.897 7.703 1.00 89.75 145 CYS A N 1
ATOM 1195 C CA . CYS A 1 145 ? -10.946 -1.548 8.329 1.00 89.75 145 CYS A CA 1
ATOM 1196 C C . CYS A 1 145 ? -12.103 -2.491 7.953 1.00 89.75 145 CYS A C 1
ATOM 1198 O O . CYS A 1 145 ? -13.171 -2.418 8.554 1.00 89.75 145 CYS A O 1
ATOM 1200 N N . GLU A 1 146 ? -11.893 -3.399 6.994 1.00 91.81 146 GLU A N 1
ATOM 1201 C CA . GLU A 1 146 ? -12.843 -4.458 6.651 1.00 91.81 146 GLU A CA 1
ATOM 1202 C C . GLU A 1 146 ? -13.071 -5.440 7.813 1.00 91.81 146 GLU A C 1
ATOM 1204 O O . GLU A 1 146 ? -14.157 -6.000 7.929 1.00 91.81 146 GLU A O 1
ATOM 1209 N N . ASP A 1 147 ? -12.060 -5.669 8.661 1.00 89.44 147 ASP A N 1
ATOM 1210 C CA . ASP A 1 147 ? -12.176 -6.517 9.851 1.00 89.44 147 ASP A CA 1
ATOM 1211 C C . ASP A 1 147 ? -11.033 -6.242 10.842 1.00 89.44 147 ASP A C 1
ATOM 1213 O O . ASP A 1 147 ? -9.954 -6.836 10.761 1.00 89.44 147 ASP A O 1
ATOM 1217 N N . TYR A 1 148 ? -11.281 -5.358 11.810 1.00 85.44 148 TYR A N 1
ATOM 1218 C CA . TYR A 1 148 ? -10.302 -5.030 12.849 1.00 85.44 148 TYR A CA 1
ATOM 1219 C C . TYR A 1 148 ? -9.997 -6.199 13.797 1.00 85.44 148 TYR A C 1
ATOM 1221 O O . TYR A 1 148 ? -8.985 -6.150 14.486 1.00 85.44 148 TYR A O 1
ATOM 1229 N N . SER A 1 149 ? -10.816 -7.261 13.837 1.00 85.62 149 SER A N 1
ATOM 1230 C CA . SER A 1 149 ? -10.540 -8.423 14.697 1.00 85.62 149 SER A CA 1
ATOM 1231 C C . SER A 1 149 ? -9.339 -9.252 14.226 1.00 85.62 149 SER A C 1
ATOM 1233 O O . SER A 1 149 ? -8.845 -10.106 14.963 1.00 85.62 149 SER A O 1
ATOM 1235 N N . LYS A 1 150 ? -8.850 -8.994 13.005 1.00 80.25 150 LYS A N 1
ATOM 1236 C CA . LYS A 1 150 ? -7.674 -9.649 12.422 1.00 80.25 150 LYS A CA 1
ATOM 1237 C C . LYS A 1 150 ? -6.349 -8.949 12.728 1.00 80.25 150 LYS A C 1
ATOM 1239 O O . LYS A 1 150 ? -5.321 -9.424 12.244 1.00 80.25 150 LYS A O 1
ATOM 1244 N N . ILE A 1 151 ? -6.361 -7.847 13.476 1.00 74.25 151 ILE A N 1
ATOM 1245 C CA . ILE A 1 151 ? -5.190 -7.002 13.748 1.00 74.25 151 ILE A CA 1
ATOM 1246 C C . ILE A 1 151 ? -4.753 -7.126 15.203 1.00 74.25 151 ILE A C 1
ATOM 1248 O O . ILE A 1 151 ? -5.636 -7.144 16.087 1.00 74.25 151 ILE A O 1
#

Solvent-accessible surface area (backbone atoms only — not comparable to full-atom values): 9707 Å² total; per-residue (Å²): 143,82,89,77,78,82,70,54,66,69,58,53,50,43,72,76,40,86,58,92,83,69,56,74,92,73,58,77,78,82,73,48,97,86,54,83,86,76,94,66,80,51,60,52,54,43,52,68,59,52,95,85,68,89,76,87,84,90,69,98,58,52,48,37,49,41,45,65,32,70,55,13,51,78,64,42,73,32,71,73,38,50,52,54,51,34,52,53,48,47,58,66,68,64,51,68,77,62,46,76,81,75,81,38,84,51,97,81,62,59,62,67,60,56,33,50,53,50,54,74,68,59,72,72,49,39,68,56,56,64,71,54,67,59,94,43,71,77,36,53,74,65,20,39,71,82,50,64,89,46,97

Radius of gyration: 21.84 Å; Cα contacts (8 Å, |Δi|>4): 121; chains: 1; bounding box: 43×40×72 Å

Foldseek 3Di:
DDPDDPPPVVNVVCVVPVDDDDDPVRDDDPPDVPDDDDDDAAPVCLLVPDVPDPDDDDDPYAQFCACPHLQHNNLHGNVVSLPPVLVVVLVVQLDQDDQVVVPHPDVPDPSPVVSVVSVVVDDRCSVVSVVCSDPDPVRVSRHNVVDPVSD

Organism: NCBI:txid392032

Sequence (151 aa):
MTSSSNENIHQKIRNEFPYDVKKLTDISIPVDKNIKSTATIWMHQSYIQPKNLSGIISAYSTDDRYNNDIHYYGGCLAAQEALSWPTQMLILLSVPPHPLYQGGIDKDFDLINVWKERLHNLMPLDFYWIKHQNRNEYWRHGSVCEDYSKI

pLDDT: mean 75.82, std 18.44, range [30.44, 95.69]

Mean predicted aligned error: 12.65 Å

InterPro domains:
  IPR000383 Xaa-Pro dipeptidyl-peptidase-like domain [PF02129] (49-151)